Protein AF-A0A973D4Q8-F1 (afdb_monomer_lite)

Structure (mmCIF, N/CA/C/O backbone):
data_AF-A0A973D4Q8-F1
#
_entry.id   AF-A0A973D4Q8-F1
#
loop_
_atom_site.group_PDB
_atom_site.id
_atom_site.type_symbol
_atom_site.label_atom_id
_atom_site.label_alt_id
_atom_site.label_comp_id
_atom_site.label_asym_id
_atom_site.label_entity_id
_atom_site.label_seq_id
_atom_site.pdbx_PDB_ins_code
_atom_site.Cartn_x
_atom_site.Cartn_y
_atom_site.Cartn_z
_atom_site.occupancy
_atom_site.B_iso_or_equiv
_atom_site.auth_seq_id
_atom_site.auth_comp_id
_atom_site.auth_asym_id
_atom_site.auth_atom_id
_atom_site.pdbx_PDB_model_num
ATOM 1 N N . LEU A 1 1 ? -5.982 3.585 8.684 1.00 90.75 1 LEU A N 1
ATOM 2 C CA . LEU A 1 1 ? -5.833 2.262 9.350 1.00 90.75 1 LEU A CA 1
ATOM 3 C C . LEU A 1 1 ? -5.033 1.275 8.514 1.00 90.75 1 LEU A C 1
ATOM 5 O O . LEU A 1 1 ? -4.414 0.385 9.080 1.00 90.75 1 LEU A O 1
ATOM 9 N N . LEU A 1 2 ? -5.009 1.463 7.194 1.00 97.69 2 LEU A N 1
ATOM 10 C CA . LEU A 1 2 ? -4.011 0.904 6.291 1.00 97.69 2 LEU A CA 1
ATOM 11 C C . LEU A 1 2 ? -3.186 2.058 5.704 1.00 97.69 2 LEU A C 1
ATOM 13 O O . LEU A 1 2 ? -3.734 3.140 5.487 1.00 97.69 2 LEU A O 1
ATOM 17 N N . GLY A 1 3 ? -1.898 1.830 5.467 1.00 97.38 3 GLY A N 1
ATOM 18 C CA . GLY A 1 3 ? -1.010 2.745 4.756 1.00 97.38 3 GLY A CA 1
ATOM 19 C C . GLY A 1 3 ? -0.036 1.950 3.890 1.00 97.38 3 GLY A C 1
ATOM 20 O O . GLY A 1 3 ? 0.301 0.818 4.232 1.00 97.38 3 GLY A O 1
ATOM 21 N N . LEU A 1 4 ? 0.385 2.542 2.775 1.00 98.31 4 LEU A N 1
ATOM 22 C CA . LEU A 1 4 ? 1.374 1.988 1.853 1.00 98.31 4 LEU A CA 1
ATOM 23 C C . LEU A 1 4 ? 2.558 2.955 1.774 1.00 98.31 4 LEU A C 1
ATOM 25 O O . LEU A 1 4 ? 2.369 4.111 1.394 1.00 98.31 4 LEU A O 1
ATOM 29 N N . ASP A 1 5 ? 3.756 2.495 2.135 1.00 98.44 5 ASP A N 1
ATOM 30 C CA . ASP A 1 5 ? 4.979 3.285 1.982 1.00 98.44 5 ASP A CA 1
ATOM 31 C C . ASP A 1 5 ? 5.415 3.290 0.508 1.00 98.44 5 ASP A C 1
ATOM 33 O O . ASP A 1 5 ? 5.698 2.247 -0.073 1.00 98.44 5 ASP A O 1
ATOM 37 N N . VAL A 1 6 ? 5.445 4.474 -0.108 1.00 97.94 6 VAL A N 1
ATOM 38 C CA . VAL A 1 6 ? 5.846 4.677 -1.510 1.00 97.94 6 VAL A CA 1
ATOM 39 C C . VAL A 1 6 ? 7.208 5.362 -1.641 1.00 97.94 6 VAL A C 1
ATOM 41 O O . VAL A 1 6 ? 7.532 5.888 -2.710 1.00 97.94 6 VAL A O 1
ATOM 44 N N . TRP A 1 7 ? 8.012 5.372 -0.577 1.00 98.44 7 TRP A N 1
ATOM 45 C CA . TRP A 1 7 ? 9.424 5.728 -0.667 1.00 98.44 7 TRP A CA 1
ATOM 46 C C . TRP A 1 7 ? 10.194 4.678 -1.464 1.00 98.44 7 TRP A C 1
ATOM 48 O O . TRP A 1 7 ? 9.896 3.487 -1.405 1.00 98.44 7 TRP A O 1
ATOM 58 N N . GLU A 1 8 ? 11.215 5.111 -2.205 1.00 97.62 8 GL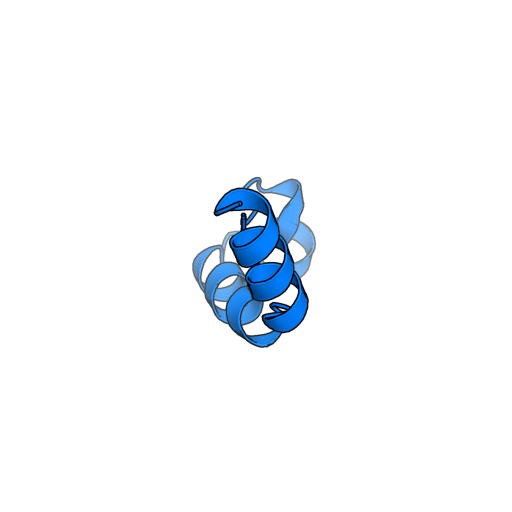U A N 1
ATOM 59 C CA . GLU A 1 8 ? 11.992 4.210 -3.061 1.00 97.62 8 GLU A CA 1
ATOM 60 C C . GLU A 1 8 ? 12.600 3.056 -2.256 1.00 97.62 8 GLU A C 1
ATOM 62 O O . GLU A 1 8 ? 12.547 1.914 -2.702 1.00 97.62 8 GLU A O 1
ATOM 67 N N . HIS A 1 9 ? 13.054 3.288 -1.019 1.00 97.81 9 HIS A N 1
ATOM 68 C CA . HIS A 1 9 ? 13.575 2.207 -0.170 1.00 97.81 9 HIS A CA 1
ATOM 69 C C . HIS A 1 9 ? 12.579 1.063 0.073 1.00 97.81 9 HIS A C 1
ATOM 71 O O . HIS A 1 9 ? 13.011 -0.052 0.350 1.00 97.81 9 HIS A O 1
ATOM 77 N N . ALA A 1 10 ? 11.269 1.299 -0.052 1.00 98.06 10 ALA A N 1
ATOM 78 C CA . ALA A 1 10 ? 10.246 0.295 0.219 1.00 98.06 10 ALA A CA 1
ATOM 79 C C . ALA A 1 10 ? 10.083 -0.701 -0.941 1.00 98.06 10 ALA A C 1
ATOM 81 O O . ALA A 1 10 ? 9.599 -1.813 -0.733 1.00 98.06 10 ALA A O 1
ATOM 82 N N . TYR A 1 11 ? 10.492 -0.324 -2.161 1.00 98.25 11 TYR A N 1
ATOM 83 C CA . TYR A 1 11 ? 10.226 -1.125 -3.360 1.00 98.25 11 TYR A CA 1
ATOM 84 C C . TYR A 1 11 ? 11.380 -1.223 -4.365 1.00 98.25 11 TYR A C 1
ATOM 86 O O 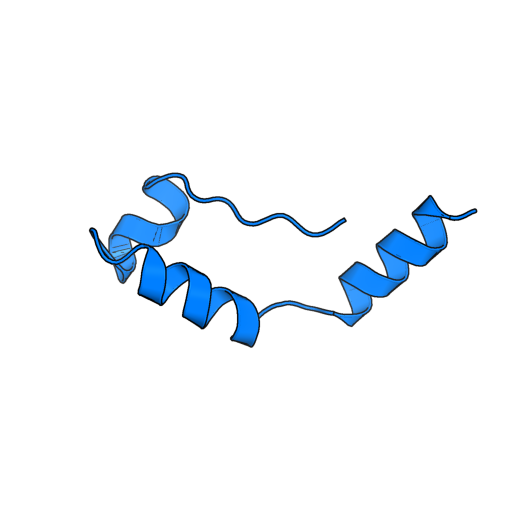. TYR A 1 11 ? 11.370 -2.125 -5.206 1.00 98.25 11 TYR A O 1
ATOM 94 N N . TYR A 1 12 ? 12.389 -0.351 -4.312 1.00 97.81 12 TYR A N 1
ATOM 95 C CA . TYR A 1 12 ? 13.339 -0.175 -5.416 1.00 97.81 12 TYR A CA 1
ATOM 96 C C . TYR A 1 12 ? 14.233 -1.393 -5.671 1.00 97.81 12 TYR A C 1
ATOM 98 O O . TYR A 1 12 ? 14.605 -1.640 -6.815 1.00 97.81 12 TYR A O 1
ATOM 106 N N . LEU A 1 13 ? 14.542 -2.203 -4.652 1.00 98.00 13 LEU A N 1
ATOM 107 C CA . LEU A 1 13 ? 15.337 -3.426 -4.842 1.00 98.00 13 LEU A CA 1
ATOM 108 C C . LEU A 1 13 ? 14.609 -4.486 -5.686 1.00 98.00 13 LEU A C 1
ATOM 110 O O . LEU A 1 13 ? 15.252 -5.186 -6.460 1.00 98.00 13 LEU A O 1
ATOM 114 N N . ASN A 1 14 ? 13.279 -4.56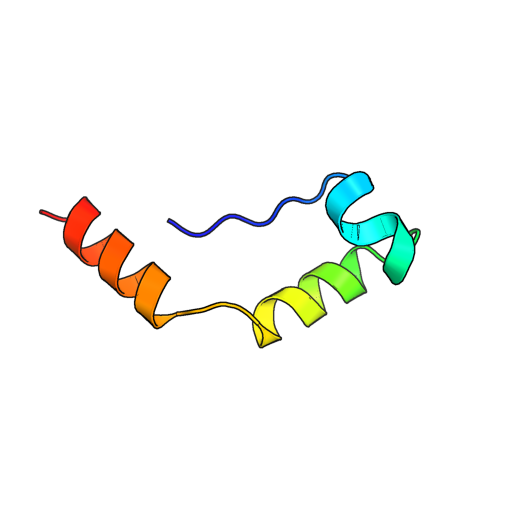6 -5.596 1.00 97.56 14 ASN A N 1
ATOM 115 C CA . ASN A 1 14 ? 12.485 -5.578 -6.305 1.00 97.56 14 ASN A CA 1
ATOM 116 C C . ASN A 1 14 ? 11.802 -5.024 -7.567 1.00 97.56 14 ASN A C 1
ATOM 118 O O . ASN A 1 14 ? 11.611 -5.746 -8.544 1.00 97.56 14 ASN A O 1
ATOM 122 N N . TYR A 1 15 ? 11.444 -3.739 -7.559 1.00 98.19 15 TYR A N 1
ATOM 123 C CA . TYR A 1 15 ? 10.631 -3.115 -8.605 1.00 98.19 15 TYR A CA 1
ATOM 124 C C . TYR A 1 15 ? 11.341 -1.971 -9.342 1.00 98.19 15 TYR A C 1
ATOM 126 O O . TYR A 1 15 ? 10.857 -1.552 -10.391 1.00 98.19 15 TYR A O 1
ATOM 134 N N . GLN A 1 16 ? 12.488 -1.483 -8.855 1.00 97.88 16 GLN A N 1
ATOM 135 C CA . GLN A 1 16 ? 13.212 -0.334 -9.422 1.00 97.88 16 GLN A CA 1
ATOM 136 C C . GLN A 1 16 ? 12.267 0.858 -9.642 1.00 97.88 16 GLN A C 1
ATOM 138 O O . GLN A 1 16 ? 11.544 1.237 -8.729 1.00 97.88 16 GLN A O 1
ATOM 143 N N . ASN A 1 17 ? 12.211 1.436 -10.841 1.00 97.38 17 ASN A N 1
ATOM 144 C CA . ASN A 1 17 ? 11.312 2.538 -11.185 1.00 97.38 17 ASN A CA 1
ATOM 145 C C . ASN A 1 17 ? 9.847 2.105 -11.409 1.00 97.38 17 ASN A C 1
ATOM 147 O O . ASN A 1 17 ? 8.984 2.958 -11.624 1.00 97.38 17 ASN A O 1
ATOM 151 N N . ARG A 1 18 ? 9.531 0.805 -11.342 1.00 98.25 18 ARG A N 1
ATOM 152 C CA . ARG A 1 18 ? 8.177 0.260 -11.547 1.00 98.25 18 ARG A CA 1
ATOM 153 C C . ARG A 1 18 ? 7.333 0.340 -10.274 1.00 98.25 18 ARG A C 1
ATOM 155 O O . ARG A 1 18 ? 6.822 -0.658 -9.771 1.00 98.25 18 ARG A O 1
ATOM 162 N N . ARG A 1 19 ? 7.146 1.557 -9.756 1.00 98.06 19 ARG A N 1
ATOM 163 C CA . ARG A 1 19 ? 6.226 1.820 -8.635 1.00 98.06 19 ARG A CA 1
ATOM 164 C C . ARG A 1 19 ? 4.798 1.289 -8.884 1.00 98.06 19 ARG A C 1
ATOM 166 O O . ARG A 1 19 ? 4.220 0.768 -7.933 1.00 98.06 19 ARG A O 1
ATOM 173 N N . PRO A 1 20 ? 4.216 1.373 -10.102 1.00 98.44 20 PRO A N 1
ATOM 174 C CA . PRO A 1 20 ? 2.877 0.832 -10.348 1.00 98.44 20 PRO A CA 1
ATOM 175 C C . PRO A 1 20 ? 2.762 -0.669 -10.053 1.00 98.44 20 PRO A C 1
ATOM 177 O O . PRO A 1 20 ? 1.799 -1.087 -9.418 1.00 98.44 20 PRO A O 1
ATOM 180 N N . ASP A 1 21 ? 3.771 -1.457 -10.427 1.00 98.38 21 ASP A N 1
ATOM 181 C CA . ASP A 1 21 ? 3.783 -2.909 -10.211 1.00 98.38 21 ASP A CA 1
ATOM 182 C C . ASP A 1 21 ? 3.869 -3.253 -8.718 1.00 98.38 21 ASP A C 1
ATOM 184 O O . ASP A 1 21 ? 3.186 -4.162 -8.248 1.00 98.38 21 ASP A O 1
ATOM 188 N N . TYR A 1 22 ? 4.646 -2.482 -7.948 1.00 98.56 22 TYR A N 1
ATOM 189 C CA . TYR A 1 22 ? 4.697 -2.595 -6.488 1.00 98.56 22 TYR A CA 1
ATOM 190 C C . TYR A 1 22 ? 3.329 -2.331 -5.844 1.00 98.56 22 TYR A C 1
ATOM 192 O O . TYR A 1 22 ? 2.879 -3.112 -5.004 1.00 98.56 22 TYR A O 1
ATOM 200 N N . ILE A 1 23 ? 2.643 -1.263 -6.266 1.00 98.44 23 ILE A N 1
ATOM 201 C CA . ILE A 1 23 ? 1.305 -0.920 -5.760 1.00 98.44 23 ILE A CA 1
ATOM 202 C C . ILE A 1 23 ? 0.296 -2.015 -6.132 1.00 98.44 23 ILE A C 1
ATOM 204 O O . ILE A 1 23 ? -0.542 -2.379 -5.309 1.00 98.44 23 ILE A O 1
ATOM 208 N N . ALA A 1 24 ? 0.377 -2.568 -7.344 1.00 98.56 24 ALA A N 1
ATOM 209 C CA . ALA A 1 24 ? -0.486 -3.669 -7.759 1.00 98.56 24 ALA A CA 1
ATOM 210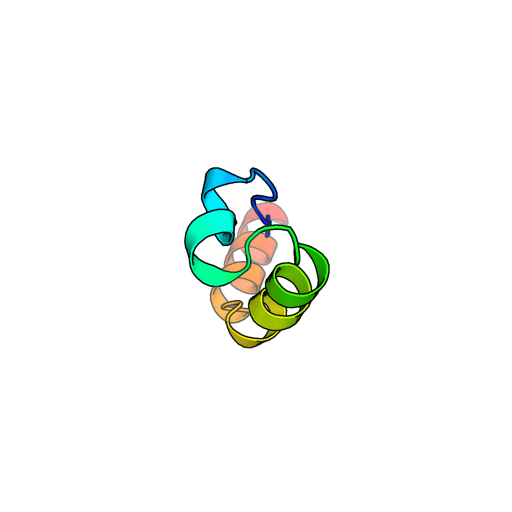 C C . ALA A 1 24 ? -0.246 -4.930 -6.910 1.00 98.56 24 ALA A C 1
ATOM 212 O O . ALA A 1 24 ? -1.200 -5.559 -6.457 1.00 98.56 24 ALA A O 1
ATOM 213 N N . ALA A 1 25 ? 1.019 -5.267 -6.643 1.00 98.38 25 ALA A N 1
ATOM 214 C CA . ALA A 1 25 ? 1.387 -6.414 -5.819 1.00 98.38 25 ALA A CA 1
ATOM 215 C C . ALA A 1 25 ? 0.986 -6.248 -4.345 1.00 98.38 25 ALA A C 1
ATOM 217 O O . ALA A 1 25 ? 0.595 -7.229 -3.712 1.00 98.38 25 ALA A O 1
ATOM 218 N N . PHE A 1 26 ? 1.042 -5.025 -3.808 1.00 98.44 26 PHE A N 1
ATOM 219 C CA . PHE A 1 26 ? 0.656 -4.724 -2.429 1.00 98.44 26 PHE A CA 1
ATOM 220 C C . PHE A 1 26 ? -0.754 -5.227 -2.094 1.00 98.44 26 PHE A C 1
ATOM 222 O O . PHE A 1 26 ? -0.942 -5.855 -1.055 1.00 98.44 26 PHE A O 1
ATOM 229 N N . TRP A 1 27 ? -1.728 -5.049 -2.991 1.00 98.19 27 TRP A N 1
ATOM 230 C CA . TRP A 1 27 ? -3.111 -5.478 -2.753 1.00 98.19 27 TRP A CA 1
ATOM 231 C C . TRP A 1 27 ? -3.287 -6.993 -2.602 1.00 98.19 27 TRP A C 1
ATOM 233 O O . TRP A 1 27 ? -4.257 -7.426 -1.985 1.00 98.19 27 TRP A O 1
ATOM 243 N N . ASN A 1 28 ? -2.340 -7.795 -3.096 1.00 98.19 28 ASN A N 1
ATOM 244 C CA . ASN A 1 28 ? -2.375 -9.253 -2.961 1.00 98.19 28 ASN A CA 1
ATOM 245 C C . ASN A 1 28 ? -1.908 -9.741 -1.581 1.00 98.19 28 ASN A C 1
ATOM 247 O O . ASN A 1 28 ? -2.096 -10.912 -1.261 1.00 98.19 28 ASN A O 1
ATOM 251 N N . VAL A 1 29 ? -1.277 -8.876 -0.778 1.00 97.38 29 VAL A N 1
ATOM 252 C CA . VAL A 1 29 ? -0.650 -9.254 0.503 1.00 97.38 29 VAL A CA 1
ATOM 253 C C . VAL A 1 29 ? -1.206 -8.492 1.709 1.00 97.38 29 VAL A C 1
ATOM 255 O O . VAL A 1 29 ? -0.720 -8.674 2.823 1.00 97.38 29 VAL A O 1
ATOM 258 N N . VAL A 1 30 ? -2.217 -7.638 1.516 1.00 98.25 30 VAL A N 1
ATOM 259 C CA . VAL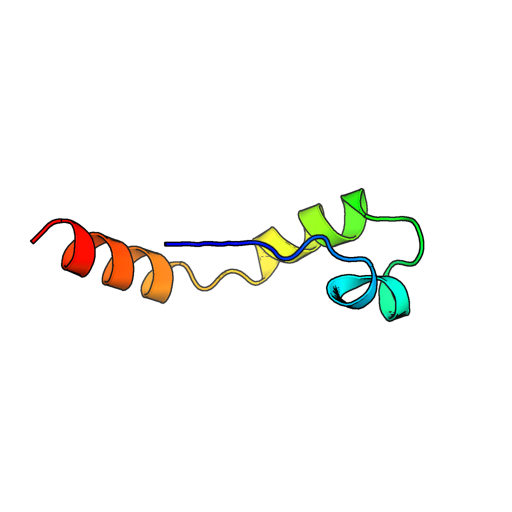 A 1 30 ? -2.865 -6.922 2.624 1.00 98.25 30 VAL A CA 1
ATOM 260 C C . VAL A 1 30 ? -3.608 -7.904 3.533 1.00 98.25 30 VAL A C 1
ATOM 262 O O . VAL A 1 30 ? -4.486 -8.639 3.086 1.00 98.25 30 VAL A O 1
ATOM 265 N N . ASP A 1 31 ? -3.316 -7.848 4.834 1.00 98.25 31 ASP A N 1
ATOM 266 C CA . ASP A 1 31 ? -4.122 -8.502 5.867 1.00 98.25 31 ASP A CA 1
ATOM 267 C C . ASP A 1 31 ? -5.357 -7.651 6.202 1.00 98.25 31 ASP A C 1
ATOM 269 O O . ASP A 1 31 ? -5.309 -6.699 6.990 1.00 98.25 31 ASP A O 1
ATOM 273 N N . TRP A 1 32 ? -6.482 -8.007 5.587 1.00 98.00 32 TRP A N 1
ATOM 274 C CA . TRP A 1 32 ? -7.753 -7.311 5.769 1.00 98.00 32 TRP A CA 1
ATOM 275 C C . TRP A 1 32 ? -8.387 -7.527 7.145 1.00 98.00 32 TRP A C 1
ATOM 277 O O . TRP A 1 32 ? -9.084 -6.629 7.621 1.00 98.00 32 TRP A O 1
ATOM 287 N N . ALA A 1 33 ? -8.125 -8.656 7.812 1.00 98.25 33 ALA A N 1
ATOM 288 C CA . ALA A 1 33 ? -8.662 -8.908 9.149 1.00 98.25 33 ALA A CA 1
ATOM 289 C C . ALA A 1 33 ? -8.063 -7.917 10.155 1.00 98.25 33 ALA A C 1
ATOM 291 O O . ALA A 1 33 ? -8.791 -7.275 10.916 1.00 98.25 33 ALA A O 1
ATOM 292 N N . ALA A 1 34 ? -6.748 -7.694 10.078 1.00 98.12 34 ALA A N 1
ATOM 293 C CA . ALA A 1 34 ? -6.075 -6.697 10.902 1.00 98.12 34 ALA A CA 1
ATOM 294 C C . ALA A 1 34 ? -6.541 -5.259 10.597 1.00 98.12 34 ALA A C 1
ATOM 296 O O . ALA A 1 34 ? -6.612 -4.422 11.499 1.00 98.12 34 ALA A O 1
ATOM 297 N N . VAL A 1 35 ? -6.851 -4.934 9.335 1.00 98.06 35 VAL A N 1
ATOM 298 C CA . VAL A 1 35 ? -7.412 -3.618 8.972 1.00 98.06 35 VAL A CA 1
ATOM 299 C C . VAL A 1 35 ? -8.815 -3.434 9.560 1.00 98.06 35 VAL A C 1
ATOM 301 O O . VAL A 1 35 ? -9.076 -2.372 10.126 1.00 98.06 35 VAL A O 1
ATOM 304 N N . SER A 1 36 ? -9.674 -4.460 9.489 1.00 98.06 36 SER A N 1
ATOM 305 C CA . SER A 1 36 ? -11.024 -4.441 10.079 1.00 98.06 36 SER A CA 1
ATOM 306 C C . SER A 1 36 ? -10.974 -4.251 11.592 1.00 98.06 36 SER A C 1
ATOM 308 O O . SER A 1 36 ? -11.614 -3.345 12.117 1.00 98.06 36 SER A O 1
ATOM 310 N N . GLN A 1 37 ? -10.126 -5.012 12.290 1.00 98.19 37 GLN A N 1
ATOM 311 C CA . GLN A 1 37 ? -9.969 -4.889 13.740 1.00 98.19 37 GLN A CA 1
ATOM 312 C C . GLN A 1 37 ? -9.539 -3.472 14.148 1.00 98.19 37 GLN A C 1
ATOM 314 O O . GLN A 1 37 ? -10.089 -2.889 15.079 1.00 98.19 37 GLN A O 1
ATOM 319 N N . ARG A 1 38 ? -8.568 -2.881 13.435 1.00 98.00 38 ARG A N 1
ATOM 320 C CA . ARG A 1 38 ? -8.148 -1.493 13.691 1.00 98.00 38 ARG A CA 1
ATOM 321 C C . ARG A 1 38 ? -9.279 -0.495 13.435 1.00 98.00 38 ARG A C 1
ATOM 323 O O . ARG A 1 38 ? -9.295 0.555 14.068 1.00 98.00 38 ARG A O 1
ATOM 330 N N . PHE A 1 39 ? -10.188 -0.796 12.509 1.00 97.88 39 PHE A N 1
ATOM 331 C CA . PHE A 1 39 ? -11.337 0.055 12.201 1.00 97.88 39 PHE A CA 1
ATOM 332 C C . PHE A 1 39 ? -12.380 0.024 13.294 1.00 97.88 39 PHE A C 1
ATOM 334 O O . PHE A 1 39 ? -12.750 1.087 13.777 1.00 97.88 39 PHE A O 1
ATOM 341 N N . GLU A 1 40 ? -12.755 -1.162 13.754 1.00 97.38 40 GLU A N 1
ATOM 342 C CA . GLU A 1 40 ? -13.677 -1.327 14.879 1.00 97.38 40 GLU A CA 1
ATOM 343 C C . GLU A 1 40 ? -13.162 -0.612 16.135 1.00 97.38 40 GLU A C 1
ATOM 345 O O . GLU A 1 40 ? -13.898 0.148 16.757 1.00 97.38 40 GLU A O 1
ATOM 350 N N . VAL A 1 41 ? -11.871 -0.769 16.457 1.00 97.56 41 VAL A N 1
ATOM 351 C CA . VAL A 1 41 ? -11.237 -0.079 17.595 1.00 97.56 41 VAL A CA 1
ATOM 352 C C . VAL A 1 41 ? -11.246 1.442 17.429 1.00 97.56 41 VAL A C 1
ATOM 354 O O . VAL A 1 41 ? -11.398 2.152 18.412 1.00 97.56 41 VAL A O 1
ATOM 357 N N . ALA A 1 42 ? -11.066 1.953 16.209 1.00 96.19 42 ALA A N 1
ATOM 358 C CA . ALA A 1 42 ? -11.055 3.392 15.945 1.00 96.19 42 ALA A CA 1
ATOM 359 C C . ALA A 1 42 ? -12.460 4.018 15.877 1.00 96.19 42 ALA A C 1
ATOM 361 O O . ALA A 1 42 ? -12.573 5.243 15.906 1.00 96.19 42 ALA A O 1
ATOM 362 N N . GLN A 1 43 ? -13.506 3.203 15.714 1.00 91.88 43 GLN A N 1
ATOM 363 C CA . GLN A 1 43 ? -14.902 3.646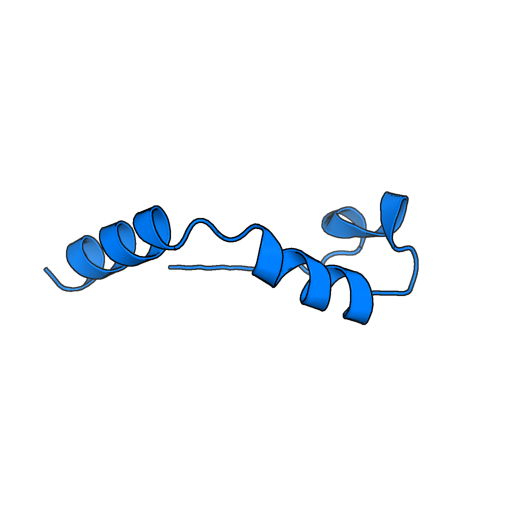 15.707 1.00 91.88 43 GLN A CA 1
ATOM 364 C C . GLN A 1 43 ? -15.531 3.705 17.104 1.00 91.88 43 GLN A C 1
ATOM 366 O O . GLN A 1 43 ? -16.542 4.392 17.262 1.00 91.88 43 GLN A O 1
ATOM 371 N N . ALA A 1 44 ? -14.973 2.972 18.070 1.00 76.19 44 ALA A N 1
ATOM 372 C CA . ALA A 1 44 ? -15.373 2.995 19.477 1.00 76.19 44 ALA A CA 1
ATOM 373 C C . ALA A 1 44 ? -14.822 4.233 20.203 1.00 76.19 44 ALA A C 1
ATOM 375 O O . ALA A 1 44 ? -15.556 4.761 21.069 1.00 76.19 44 ALA A O 1
#

Secondary structure (DSSP, 8-state):
------SHHHHHHHHTT-HHHHHHHHTTT--HHHHHHHHHHHH-

Foldseek 3Di:
DDDDDQPCVRPCVPQNVNSVVVVVVVVVPDDVVVVVVVVVVVVD

pLDDT: mean 97.21, std 3.52, range [76.19, 98.56]

Radius of gyration: 13.18 Å; chains: 1; bounding box: 31×15×31 Å

Sequence (44 aa):
LLGLDVWEHAYYLNYQNRRPDYIAAFWNVVDWAAVSQRFEVAQA